Protein AF-A0A9D3P2X0-F1 (afdb_monomer)

Sequence (97 aa):
MSVTAATAQKMVTGGFVQMLRKRKELIPLIGFMAFAATGATSACIYFLFTKPDVILNKTSNPEPWERLDPTKPQKLITINQQWKPVEELEIVKKLTK

Secondary structure (DSSP, 8-state):
--HHHHHHHHHHHHHHHHHHHH-TTHHHHHHHHHHHHHHHHHHHHHHHHH-TT--S--TT---GGGG--TTS--SSS-SS------HHHHHHHHHH-

Structure (mmCIF, N/CA/C/O backbone):
data_AF-A0A9D3P2X0-F1
#
_entry.id   AF-A0A9D3P2X0-F1
#
loop_
_atom_site.group_PDB
_atom_site.id
_atom_site.type_symbol
_atom_site.label_atom_id
_atom_site.label_alt_id
_atom_site.label_comp_id
_atom_site.label_asym_id
_atom_site.label_entity_id
_atom_site.label_seq_id
_atom_site.pdbx_PDB_ins_code
_atom_site.Cartn_x
_atom_site.Cartn_y
_atom_site.Cartn_z
_atom_site.occupancy
_atom_site.B_iso_or_equiv
_atom_site.auth_seq_id
_atom_site.auth_comp_id
_atom_site.auth_asym_id
_atom_site.auth_atom_id
_atom_site.pdbx_PDB_model_num
ATOM 1 N N . MET A 1 1 ? 10.593 -3.327 39.441 1.00 50.66 1 MET A N 1
ATOM 2 C CA . MET A 1 1 ? 9.877 -2.334 38.600 1.00 50.66 1 MET A CA 1
ATOM 3 C C . MET A 1 1 ? 9.038 -2.995 37.484 1.00 50.66 1 MET A C 1
ATOM 5 O O . MET A 1 1 ? 8.904 -2.419 36.416 1.00 50.66 1 MET A O 1
ATOM 9 N N . SER A 1 2 ? 8.436 -4.177 37.701 1.00 57.53 2 SER A N 1
ATOM 10 C CA . SER A 1 2 ? 7.731 -4.943 36.644 1.00 57.53 2 SER A CA 1
ATOM 11 C C . SER A 1 2 ? 6.212 -5.078 36.843 1.00 57.53 2 SER A C 1
ATOM 13 O O . SER A 1 2 ? 5.477 -5.224 35.871 1.00 57.53 2 SER A O 1
ATOM 15 N N . VAL A 1 3 ? 5.711 -4.979 38.079 1.00 60.62 3 VAL A N 1
ATOM 16 C CA . VAL A 1 3 ? 4.279 -5.173 38.395 1.00 60.62 3 VAL A CA 1
ATOM 17 C C . VAL A 1 3 ? 3.430 -3.957 37.991 1.00 60.62 3 VAL A C 1
ATOM 19 O O . VAL A 1 3 ? 2.299 -4.098 37.521 1.00 60.62 3 VAL A O 1
ATOM 22 N N . THR A 1 4 ? 3.994 -2.752 38.089 1.00 59.56 4 THR A N 1
ATOM 23 C CA . THR A 1 4 ? 3.302 -1.494 37.767 1.00 59.56 4 THR A CA 1
ATOM 24 C C . THR A 1 4 ? 3.058 -1.337 36.261 1.00 59.56 4 THR A C 1
ATOM 26 O O . THR A 1 4 ? 1.966 -0.949 35.853 1.00 59.56 4 THR A O 1
ATOM 29 N N . ALA A 1 5 ? 4.029 -1.724 35.423 1.00 58.19 5 ALA A N 1
ATOM 30 C CA . ALA A 1 5 ? 3.914 -1.649 33.964 1.00 58.19 5 ALA A CA 1
ATOM 31 C C . ALA A 1 5 ? 2.870 -2.634 33.403 1.00 58.19 5 ALA A C 1
ATOM 33 O O . ALA A 1 5 ? 2.057 -2.268 32.556 1.00 58.19 5 ALA A O 1
ATOM 34 N N . ALA A 1 6 ? 2.825 -3.864 33.928 1.00 58.72 6 ALA A N 1
ATOM 35 C CA . ALA A 1 6 ? 1.842 -4.870 33.519 1.00 58.72 6 ALA A CA 1
ATOM 36 C C . ALA A 1 6 ? 0.399 -4.492 33.911 1.00 58.72 6 ALA A C 1
ATOM 38 O O . ALA A 1 6 ? -0.550 -4.783 33.179 1.00 58.72 6 ALA A O 1
ATOM 39 N N . THR A 1 7 ? 0.227 -3.811 35.048 1.00 58.88 7 THR A N 1
ATOM 40 C CA . THR A 1 7 ? -1.082 -3.339 35.527 1.00 58.88 7 THR A CA 1
ATOM 41 C C . THR A 1 7 ? -1.581 -2.150 34.705 1.00 58.88 7 THR A C 1
ATOM 43 O O . THR A 1 7 ? -2.746 -2.129 34.310 1.00 58.88 7 THR A O 1
ATOM 46 N N . ALA A 1 8 ? -0.693 -1.214 34.354 1.00 57.03 8 ALA A N 1
ATOM 47 C CA . ALA A 1 8 ? -1.009 -0.109 33.450 1.00 57.03 8 ALA A CA 1
ATOM 48 C C . ALA A 1 8 ? -1.421 -0.615 32.053 1.00 57.03 8 ALA A C 1
ATOM 50 O O . ALA A 1 8 ? -2.455 -0.208 31.529 1.00 57.03 8 ALA A O 1
ATOM 51 N N . GLN A 1 9 ? -0.688 -1.585 31.493 1.00 52.69 9 GLN A N 1
ATOM 52 C CA . GLN A 1 9 ? -0.999 -2.188 30.191 1.00 52.69 9 GLN A CA 1
ATOM 53 C C . GLN A 1 9 ? -2.383 -2.870 30.172 1.00 52.69 9 GLN A C 1
ATOM 55 O O . GLN A 1 9 ? -3.146 -2.688 29.219 1.00 52.69 9 GLN A O 1
ATOM 60 N N . LYS A 1 10 ? -2.740 -3.606 31.241 1.00 52.91 10 LYS A N 1
ATOM 61 C CA . LYS A 1 10 ? -4.073 -4.221 31.420 1.00 52.91 10 LYS A CA 1
ATOM 62 C C . LYS A 1 10 ? -5.194 -3.187 31.563 1.00 52.91 10 LYS A C 1
ATOM 64 O O . LYS A 1 10 ? -6.300 -3.423 31.082 1.00 52.91 10 LYS A O 1
ATOM 69 N N . MET A 1 11 ? -4.921 -2.051 32.200 1.00 53.38 11 MET A N 1
ATOM 70 C CA . MET A 1 11 ? -5.897 -0.974 32.383 1.00 53.38 11 MET A CA 1
ATOM 71 C C . MET A 1 11 ? -6.183 -0.242 31.059 1.00 53.38 11 MET A C 1
ATOM 73 O O . MET A 1 11 ? -7.332 0.087 30.778 1.00 53.38 11 MET A O 1
ATOM 77 N N . VAL A 1 12 ? -5.171 -0.083 30.198 1.00 59.19 12 VAL A N 1
ATOM 78 C CA . VAL A 1 12 ? -5.306 0.548 28.872 1.00 59.19 12 VAL A CA 1
ATOM 79 C C . VAL A 1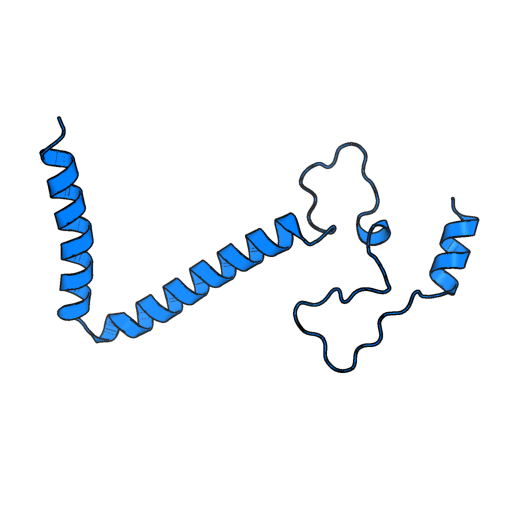 12 ? -6.073 -0.344 27.885 1.00 59.19 12 VAL A C 1
ATOM 81 O O . VAL A 1 12 ? -7.022 0.115 27.249 1.00 59.19 12 VAL A O 1
ATOM 84 N N . THR A 1 13 ? -5.733 -1.635 27.786 1.00 58.59 13 THR A N 1
ATOM 85 C CA . THR A 1 13 ? -6.438 -2.565 26.874 1.00 58.59 13 THR A CA 1
ATOM 86 C C . THR A 1 13 ? -7.832 -2.935 27.379 1.00 58.59 13 THR A C 1
ATOM 88 O O . THR A 1 13 ? -8.785 -2.959 26.598 1.00 58.59 13 THR A O 1
ATOM 91 N N . GLY A 1 14 ? -7.991 -3.165 28.686 1.00 69.81 14 GLY A N 1
ATOM 92 C CA . GLY A 1 14 ? -9.296 -3.423 29.294 1.00 69.81 14 GLY A CA 1
ATOM 93 C C . GLY A 1 14 ? -10.222 -2.204 29.256 1.00 69.81 14 GLY A C 1
ATOM 94 O O . GLY A 1 14 ? -11.413 -2.351 28.982 1.00 69.81 14 GLY A O 1
ATOM 95 N N . GLY A 1 15 ? -9.677 -1.002 29.465 1.00 83.88 15 GLY A N 1
ATOM 96 C CA . GLY A 1 15 ? -10.431 0.253 29.482 1.00 83.88 15 GLY A CA 1
ATOM 97 C C . GLY A 1 15 ? -11.004 0.636 28.118 1.00 83.88 15 GLY A C 1
ATOM 98 O O . GLY A 1 15 ? -12.178 0.993 28.025 1.00 83.88 15 GLY A O 1
ATOM 99 N N . PHE A 1 16 ? -10.227 0.484 27.041 1.00 84.56 16 PHE A N 1
ATOM 100 C CA . PHE A 1 16 ? -10.703 0.764 25.683 1.00 84.56 16 PHE A CA 1
ATOM 101 C C . PHE A 1 16 ? -11.830 -0.188 25.255 1.00 84.56 16 PHE A C 1
ATOM 103 O O . PHE A 1 16 ? -12.876 0.248 24.773 1.00 84.56 16 PHE A O 1
ATOM 110 N N . VAL A 1 17 ? -11.673 -1.492 25.508 1.00 86.44 17 VAL A N 1
ATOM 111 C CA . VAL A 1 17 ? -12.711 -2.489 25.196 1.00 86.44 17 VAL A CA 1
ATOM 112 C C . VAL A 1 17 ? -13.965 -2.272 26.050 1.00 86.44 17 VAL A C 1
ATOM 114 O O . VAL A 1 17 ? -15.084 -2.401 25.552 1.00 86.44 17 VAL A O 1
ATOM 117 N N . GLN A 1 18 ? -13.815 -1.893 27.324 1.00 87.94 18 GLN A N 1
ATOM 118 C CA . GLN A 1 18 ? -14.949 -1.514 28.173 1.00 87.94 18 GLN A CA 1
ATOM 119 C C . GLN A 1 18 ? -15.670 -0.260 27.660 1.00 87.94 18 GLN A C 1
ATOM 121 O O . GLN A 1 18 ? -16.901 -0.234 27.666 1.00 87.94 18 GLN A O 1
ATOM 126 N N . MET A 1 19 ? -14.940 0.754 27.188 1.00 88.88 19 MET A N 1
ATOM 127 C CA . MET A 1 19 ? -15.516 1.959 26.584 1.00 88.88 19 MET A CA 1
ATOM 128 C C . MET A 1 19 ? -16.340 1.623 25.334 1.00 88.88 19 MET A C 1
ATOM 130 O O . MET A 1 19 ? -17.488 2.055 25.235 1.00 88.88 19 MET A O 1
ATOM 134 N N . LEU A 1 20 ? -15.810 0.787 24.435 1.00 89.38 20 LEU A N 1
ATOM 135 C CA . LEU A 1 20 ? -16.527 0.322 23.239 1.00 89.38 20 LEU A CA 1
ATOM 136 C C . LEU A 1 20 ? -17.774 -0.509 23.573 1.00 89.38 20 LEU A C 1
ATOM 138 O O . LEU A 1 20 ? -18.796 -0.395 22.902 1.00 89.38 20 LEU A O 1
ATOM 142 N N . ARG A 1 21 ? -17.727 -1.332 24.632 1.00 87.31 21 ARG A N 1
ATOM 143 C CA . ARG A 1 21 ? -18.908 -2.081 25.105 1.00 87.31 21 ARG A CA 1
ATOM 144 C C . ARG A 1 21 ? -19.993 -1.169 25.678 1.00 87.31 21 ARG A C 1
ATOM 146 O O . ARG A 1 21 ? -21.171 -1.487 25.528 1.00 87.31 21 ARG A O 1
ATOM 153 N N . LYS A 1 22 ? -19.604 -0.068 26.333 1.00 93.25 22 LYS A N 1
ATOM 154 C CA . LYS A 1 22 ? -20.525 0.932 26.898 1.00 93.25 22 LYS A CA 1
ATOM 155 C C . LYS A 1 22 ? -21.128 1.857 25.834 1.00 93.25 22 LYS A C 1
ATOM 157 O O . LYS A 1 22 ? -22.255 2.298 26.019 1.00 93.25 22 LYS A O 1
ATOM 162 N N . ARG A 1 23 ? -20.401 2.143 24.747 1.00 90.94 23 ARG A N 1
ATOM 163 C CA . ARG A 1 23 ? -20.826 3.016 23.637 1.00 90.94 23 ARG A CA 1
ATOM 164 C C . ARG A 1 23 ? -20.652 2.311 22.295 1.00 90.94 23 ARG A C 1
ATOM 166 O O . ARG A 1 23 ? -19.606 2.410 21.652 1.00 90.94 23 ARG A O 1
ATOM 173 N N . LYS A 1 24 ? -21.677 1.562 21.889 1.00 89.88 24 LYS A N 1
ATOM 174 C CA . LYS A 1 24 ? -21.624 0.697 20.699 1.00 89.88 24 LYS A CA 1
ATOM 175 C C . LYS A 1 24 ? -21.643 1.485 19.390 1.00 89.88 24 LYS A C 1
ATOM 177 O O . LYS A 1 24 ? -21.145 0.990 18.385 1.00 89.88 24 LYS A O 1
ATOM 182 N N . GLU A 1 25 ? -22.146 2.716 19.412 1.00 91.81 25 GLU A N 1
ATOM 183 C CA . GLU A 1 25 ? -22.137 3.643 18.279 1.00 91.81 25 GLU A CA 1
ATOM 184 C C . GLU A 1 25 ? -20.717 3.997 17.798 1.00 91.81 25 GLU A C 1
ATOM 186 O O . GLU A 1 25 ? -20.521 4.317 16.628 1.00 91.81 25 GLU A O 1
ATOM 191 N N . LEU A 1 26 ? -19.705 3.873 18.666 1.00 91.31 26 LEU A N 1
ATOM 192 C CA . LEU A 1 26 ? -18.309 4.172 18.332 1.00 91.31 26 LEU A CA 1
ATOM 193 C C . LEU A 1 26 ? -17.599 3.031 17.596 1.00 91.31 26 LEU A C 1
ATOM 195 O O . LEU A 1 26 ? -16.575 3.266 16.957 1.00 91.31 26 LEU A O 1
ATOM 199 N N . ILE A 1 27 ? -18.122 1.804 17.673 1.00 92.31 27 ILE A N 1
ATOM 200 C CA . ILE A 1 27 ? -17.523 0.621 17.042 1.00 92.31 27 ILE A CA 1
ATOM 201 C C . ILE A 1 27 ? -17.399 0.795 15.520 1.00 92.31 27 ILE A C 1
ATOM 203 O O . ILE A 1 27 ? -16.283 0.650 15.019 1.00 92.31 27 ILE A O 1
ATOM 207 N N . PRO A 1 28 ? -18.466 1.134 14.764 1.00 95.00 28 PRO A N 1
ATOM 208 C CA . PRO A 1 28 ? -18.337 1.342 13.322 1.00 95.00 28 PRO A CA 1
ATOM 209 C C . PRO A 1 28 ? -17.431 2.532 12.987 1.00 95.00 28 PRO A C 1
ATOM 211 O O . PRO A 1 28 ? -16.619 2.431 12.072 1.00 95.00 28 PRO A O 1
ATOM 214 N N . LEU A 1 29 ? -17.505 3.625 13.755 1.00 95.12 29 LEU A N 1
ATOM 215 C CA . LEU A 1 29 ? -16.680 4.818 13.539 1.00 95.12 29 LEU A CA 1
ATOM 216 C C . LEU A 1 29 ? -15.181 4.500 13.643 1.00 95.12 29 LEU A C 1
ATOM 218 O O . LEU A 1 29 ? -14.404 4.801 12.738 1.00 95.12 29 LEU A O 1
ATOM 222 N N . ILE A 1 30 ? -14.783 3.845 14.735 1.00 94.06 30 ILE A N 1
ATOM 223 C CA . ILE A 1 30 ? -13.396 3.431 14.961 1.00 94.06 30 ILE A CA 1
ATOM 224 C C . ILE A 1 30 ? -12.993 2.338 13.971 1.00 94.06 30 ILE A C 1
ATOM 226 O O . ILE A 1 30 ? -11.856 2.339 13.512 1.00 94.06 30 ILE A O 1
ATOM 230 N N . GLY A 1 31 ? -13.914 1.447 13.598 1.00 95.12 31 GLY A N 1
ATOM 231 C CA . GLY A 1 31 ? -13.685 0.419 12.585 1.00 95.12 31 GLY A CA 1
ATOM 232 C C . GLY A 1 31 ? -13.276 1.011 11.236 1.00 95.12 31 GLY A C 1
ATOM 233 O O . GLY A 1 31 ? -12.229 0.644 10.707 1.00 95.12 31 GLY A O 1
ATOM 234 N N . PHE A 1 32 ? -14.042 1.971 10.708 1.00 97.38 32 PHE A N 1
ATOM 235 C CA . PHE A 1 32 ? -13.704 2.639 9.446 1.00 97.38 32 PHE A CA 1
ATOM 236 C C . PHE A 1 32 ? -12.417 3.458 9.541 1.00 97.38 32 PHE A C 1
ATOM 238 O O . PHE A 1 32 ? -11.597 3.408 8.626 1.00 97.38 32 PHE A O 1
ATOM 245 N N . MET A 1 33 ? -12.204 4.171 10.650 1.00 97.25 33 MET A N 1
ATOM 246 C CA . MET A 1 33 ? -10.973 4.931 10.871 1.00 97.25 33 MET A CA 1
ATOM 247 C C . MET A 1 33 ? -9.742 4.018 10.905 1.00 97.25 33 MET A C 1
ATOM 249 O O . MET A 1 33 ? -8.750 4.296 10.235 1.00 97.25 33 MET A O 1
ATOM 253 N N . ALA A 1 34 ? -9.807 2.915 11.655 1.00 96.88 34 ALA A N 1
ATOM 254 C CA . ALA A 1 34 ? -8.726 1.941 11.733 1.00 96.88 34 ALA A CA 1
ATOM 255 C C . ALA A 1 34 ? -8.475 1.292 10.369 1.00 96.88 34 ALA A C 1
ATOM 257 O O . ALA A 1 34 ? -7.331 1.226 9.932 1.00 96.88 34 ALA A O 1
ATOM 258 N N . PHE A 1 35 ? -9.535 0.894 9.661 1.00 97.75 35 PHE A N 1
ATOM 259 C CA . PHE A 1 35 ? -9.430 0.352 8.309 1.00 97.75 35 PHE A CA 1
ATOM 260 C C . PHE A 1 35 ? -8.735 1.332 7.354 1.00 97.75 35 PHE A C 1
ATOM 262 O O . PHE A 1 35 ? -7.809 0.941 6.644 1.00 97.75 35 PHE A O 1
ATOM 269 N N . ALA A 1 36 ? -9.118 2.611 7.382 1.00 97.94 36 ALA A N 1
ATOM 270 C CA . ALA A 1 36 ? -8.498 3.648 6.566 1.00 97.94 36 ALA A CA 1
ATOM 271 C C . ALA A 1 36 ? -7.021 3.865 6.932 1.00 97.94 36 ALA A C 1
ATOM 273 O O . ALA A 1 36 ? -6.170 3.890 6.046 1.00 97.94 36 ALA A O 1
ATOM 274 N N . ALA A 1 37 ? -6.694 3.967 8.223 1.00 98.06 37 ALA A N 1
ATOM 275 C CA . ALA A 1 37 ? -5.320 4.155 8.686 1.00 98.06 37 ALA A CA 1
ATOM 276 C C . ALA A 1 37 ? -4.423 2.964 8.314 1.00 98.06 37 ALA A C 1
ATOM 278 O O . ALA A 1 37 ? -3.321 3.147 7.789 1.00 98.06 37 ALA A O 1
ATOM 279 N N . THR A 1 38 ? -4.902 1.736 8.529 1.00 97.94 38 THR A N 1
ATOM 280 C CA . THR A 1 38 ? -4.187 0.516 8.143 1.00 97.94 38 THR A CA 1
ATOM 281 C C . THR A 1 38 ? -4.034 0.419 6.628 1.00 97.94 38 THR A C 1
ATOM 283 O O . THR A 1 38 ? -2.938 0.121 6.164 1.00 97.94 38 THR A O 1
ATOM 286 N N . GLY A 1 39 ? -5.085 0.717 5.857 1.00 97.44 39 GLY A N 1
ATOM 287 C CA . GLY A 1 39 ? -5.052 0.708 4.393 1.00 97.44 39 GLY A CA 1
ATOM 288 C C . GLY A 1 39 ? -4.092 1.745 3.805 1.00 97.44 39 GLY A C 1
ATOM 289 O O . GLY A 1 39 ? -3.328 1.437 2.894 1.00 97.44 39 GLY A O 1
ATOM 290 N N . ALA A 1 40 ? -4.068 2.959 4.355 1.00 97.44 40 ALA A N 1
ATOM 291 C CA . ALA A 1 40 ? -3.120 3.992 3.944 1.00 97.44 40 ALA A CA 1
ATOM 292 C C . ALA A 1 40 ? -1.676 3.578 4.262 1.00 97.44 40 ALA A C 1
ATOM 294 O O . ALA A 1 40 ? -0.794 3.668 3.410 1.00 97.44 40 ALA A O 1
ATOM 295 N N . THR A 1 41 ? -1.444 3.059 5.469 1.00 97.88 41 THR A N 1
ATOM 296 C CA . THR A 1 41 ? -0.112 2.608 5.895 1.00 97.88 41 THR A CA 1
ATOM 297 C C . THR A 1 41 ? 0.385 1.450 5.031 1.00 97.88 41 THR A C 1
ATOM 299 O O . THR A 1 41 ? 1.531 1.462 4.583 1.00 97.88 41 THR A O 1
ATOM 302 N N . SER A 1 42 ? -0.471 0.465 4.748 1.00 96.75 42 SER A N 1
ATOM 303 C CA . SER A 1 42 ? -0.109 -0.676 3.907 1.00 96.75 42 SER A CA 1
ATOM 304 C C . SER A 1 42 ? 0.156 -0.265 2.459 1.00 96.75 42 SER A C 1
ATOM 306 O O . SER A 1 42 ? 1.119 -0.753 1.871 1.00 96.75 42 SER A O 1
ATOM 308 N N . ALA A 1 43 ? -0.616 0.674 1.901 1.00 94.56 43 ALA A N 1
ATOM 309 C CA . ALA A 1 43 ? -0.377 1.217 0.564 1.00 94.56 43 ALA A CA 1
ATOM 310 C C . ALA A 1 43 ? 0.970 1.950 0.471 1.00 94.56 43 ALA A C 1
ATOM 312 O O . ALA A 1 43 ? 1.725 1.719 -0.472 1.00 94.56 43 ALA A O 1
ATOM 313 N N . CYS A 1 44 ? 1.314 2.773 1.469 1.00 95.19 44 CYS A N 1
ATOM 314 C CA . CYS A 1 44 ? 2.615 3.442 1.534 1.00 95.19 44 CYS A CA 1
ATOM 315 C C . CYS A 1 44 ? 3.771 2.435 1.561 1.00 95.19 44 CYS A C 1
ATOM 317 O O . CYS A 1 44 ? 4.718 2.567 0.788 1.00 95.19 44 CYS A O 1
ATOM 319 N N . ILE A 1 45 ? 3.673 1.406 2.411 1.00 96.00 45 ILE A N 1
ATOM 320 C CA . ILE A 1 45 ? 4.671 0.330 2.496 1.00 96.00 45 ILE A CA 1
ATOM 321 C C . ILE A 1 45 ? 4.778 -0.405 1.155 1.00 96.00 45 ILE A C 1
ATOM 323 O O . ILE A 1 45 ? 5.876 -0.609 0.644 1.00 96.00 45 ILE A O 1
ATOM 327 N N . TYR A 1 46 ? 3.646 -0.768 0.552 1.00 93.44 46 TYR A N 1
ATOM 328 C CA . TYR A 1 46 ? 3.619 -1.437 -0.743 1.00 93.44 46 TYR A CA 1
ATOM 329 C C . TYR A 1 46 ? 4.307 -0.603 -1.829 1.00 93.44 46 TYR A C 1
ATOM 331 O O . TYR A 1 46 ? 5.161 -1.126 -2.545 1.00 93.44 46 TYR A O 1
ATOM 339 N N . PHE A 1 47 ? 3.987 0.689 -1.947 1.00 91.38 47 PHE A N 1
ATOM 340 C CA . PHE A 1 47 ? 4.611 1.555 -2.948 1.00 91.38 47 PHE A CA 1
ATOM 341 C C . PHE A 1 47 ? 6.106 1.719 -2.719 1.00 91.38 47 PHE A C 1
ATOM 343 O O . PHE A 1 47 ? 6.868 1.638 -3.678 1.00 91.38 47 PHE A O 1
ATOM 350 N N . LEU A 1 48 ? 6.526 1.860 -1.463 1.00 90.94 48 LEU A N 1
ATOM 351 C CA . LEU A 1 48 ? 7.932 2.002 -1.109 1.00 90.94 48 LEU A CA 1
ATOM 352 C C . LEU A 1 48 ? 8.790 0.820 -1.583 1.00 90.94 48 LEU A C 1
ATOM 354 O O . LEU A 1 48 ? 9.923 1.023 -2.010 1.00 90.94 48 LEU A O 1
ATOM 358 N N . PHE A 1 49 ? 8.256 -0.402 -1.514 1.00 88.88 49 PHE A N 1
ATOM 359 C CA . PHE A 1 49 ? 9.009 -1.613 -1.857 1.00 88.88 49 PHE A CA 1
ATOM 360 C C . PHE A 1 49 ? 8.800 -2.111 -3.288 1.00 88.88 49 PHE A C 1
ATOM 362 O O . PHE A 1 49 ? 9.661 -2.815 -3.811 1.00 88.88 49 PHE A O 1
ATOM 369 N N . THR A 1 50 ? 7.671 -1.793 -3.924 1.00 86.62 50 THR A N 1
ATOM 370 C CA . THR A 1 50 ? 7.311 -2.385 -5.227 1.00 86.62 50 THR A CA 1
ATOM 371 C C . THR A 1 50 ? 7.361 -1.409 -6.391 1.00 86.62 50 THR A C 1
ATOM 373 O O . THR A 1 50 ? 7.427 -1.852 -7.539 1.00 86.62 50 THR A O 1
ATOM 376 N N . LYS A 1 51 ? 7.306 -0.094 -6.137 1.00 87.00 51 LYS A N 1
ATOM 377 C CA . LYS A 1 51 ? 7.262 0.913 -7.199 1.00 87.00 51 LYS A CA 1
ATOM 378 C C . LYS A 1 51 ? 8.618 1.577 -7.392 1.00 87.00 51 LYS A C 1
ATOM 380 O O . LYS A 1 51 ? 9.149 2.140 -6.439 1.00 87.00 51 LYS A O 1
ATOM 385 N N . PRO A 1 52 ? 9.170 1.564 -8.620 1.00 82.94 52 PRO A N 1
ATOM 386 C CA . PRO A 1 52 ? 10.454 2.201 -8.880 1.00 82.94 52 PRO A CA 1
ATOM 387 C C . PRO A 1 52 ? 10.371 3.729 -8.804 1.00 82.94 52 PRO A C 1
ATOM 389 O O . PRO A 1 52 ? 11.398 4.356 -8.566 1.00 82.94 52 PRO A O 1
ATOM 392 N N . ASP A 1 53 ? 9.175 4.311 -8.941 1.00 82.56 53 ASP A N 1
ATOM 393 C CA . ASP A 1 53 ? 8.932 5.759 -8.863 1.00 82.56 53 ASP A CA 1
ATOM 394 C C . ASP A 1 53 ? 9.231 6.350 -7.473 1.00 82.56 53 ASP A C 1
ATOM 396 O O . ASP A 1 53 ? 9.444 7.556 -7.340 1.00 82.56 53 ASP A O 1
ATOM 400 N N . VAL A 1 54 ? 9.269 5.518 -6.425 1.00 85.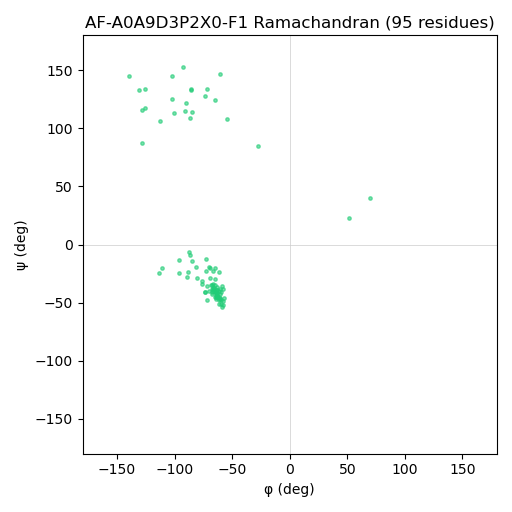56 54 VAL A N 1
ATOM 401 C CA . VAL A 1 54 ? 9.612 5.957 -5.070 1.00 85.56 54 VAL A CA 1
ATOM 402 C C . VAL A 1 54 ? 11.129 5.914 -4.890 1.00 85.56 54 VAL A C 1
ATOM 404 O O . VAL A 1 54 ? 11.742 4.853 -4.795 1.00 85.56 54 VAL A O 1
ATOM 407 N N . ILE A 1 55 ? 11.747 7.094 -4.827 1.00 80.94 55 ILE A N 1
ATOM 408 C CA . ILE A 1 55 ? 13.201 7.247 -4.710 1.00 80.94 55 ILE A CA 1
ATOM 409 C C . ILE A 1 55 ? 13.578 7.556 -3.259 1.00 80.94 55 ILE A C 1
ATOM 411 O O . ILE A 1 55 ? 13.291 8.641 -2.755 1.00 80.94 55 ILE A O 1
ATOM 415 N N . LEU A 1 56 ? 14.280 6.626 -2.608 1.00 81.69 56 LEU A N 1
ATOM 416 C CA . LEU A 1 56 ? 14.872 6.839 -1.279 1.00 81.69 56 LEU A CA 1
ATOM 417 C C . LEU A 1 56 ? 16.295 7.405 -1.330 1.00 81.69 56 LEU A C 1
ATOM 419 O O . LEU A 1 56 ? 16.718 8.101 -0.411 1.00 81.69 56 LEU A O 1
ATOM 423 N N . ASN A 1 57 ? 17.033 7.120 -2.403 1.00 79.19 57 ASN A N 1
ATOM 424 C CA . ASN A 1 57 ? 18.392 7.603 -2.610 1.00 79.19 57 ASN A CA 1
ATOM 425 C C . ASN A 1 57 ? 18.481 8.309 -3.967 1.00 79.19 57 ASN A C 1
ATOM 427 O O . ASN A 1 57 ? 18.259 7.684 -5.000 1.00 79.19 57 ASN A O 1
ATOM 431 N N . LYS A 1 58 ? 18.787 9.612 -3.955 1.00 75.62 58 LYS A N 1
ATOM 432 C CA . LYS A 1 58 ? 18.949 10.432 -5.170 1.00 75.62 58 LYS A CA 1
ATOM 433 C C . LYS A 1 58 ? 20.365 10.386 -5.755 1.00 75.62 58 LYS A C 1
ATOM 435 O O . LYS A 1 58 ? 20.593 10.912 -6.842 1.00 75.62 58 LYS A O 1
ATOM 440 N N . THR A 1 59 ? 21.319 9.789 -5.048 1.00 74.62 59 THR A N 1
ATOM 441 C CA . THR A 1 59 ? 22.708 9.693 -5.500 1.00 74.62 59 THR A CA 1
ATOM 442 C C . THR A 1 59 ? 22.803 8.651 -6.622 1.00 74.62 59 THR A C 1
ATOM 444 O O . THR A 1 59 ? 22.331 7.529 -6.459 1.00 74.62 59 THR A O 1
ATOM 447 N N . SER A 1 60 ? 23.393 9.035 -7.762 1.00 66.31 60 SER A N 1
ATOM 448 C CA . SER A 1 60 ? 23.455 8.266 -9.027 1.00 66.31 60 SER A CA 1
ATOM 449 C C . SER A 1 60 ? 22.130 8.102 -9.789 1.00 66.31 60 SER A C 1
ATOM 451 O O . SER A 1 60 ? 21.890 7.037 -10.343 1.00 66.31 60 SER A O 1
ATOM 453 N N . ASN A 1 61 ? 21.312 9.166 -9.823 1.00 63.00 61 ASN A N 1
ATOM 454 C CA . ASN A 1 61 ? 20.008 9.344 -10.493 1.00 63.00 61 ASN A CA 1
ATOM 455 C C . ASN A 1 61 ? 19.760 8.488 -11.763 1.00 63.00 61 ASN A C 1
ATOM 457 O O . ASN A 1 61 ? 19.940 8.988 -12.877 1.00 63.00 61 ASN A O 1
ATOM 461 N N . PRO A 1 62 ? 19.288 7.233 -11.633 1.00 70.38 62 PRO A N 1
ATOM 462 C CA . PRO A 1 62 ? 18.811 6.466 -12.769 1.00 70.38 62 PRO A CA 1
ATOM 463 C C . PRO A 1 62 ? 17.344 6.824 -13.000 1.00 70.38 62 PRO A C 1
ATOM 465 O O . PRO A 1 62 ? 16.553 6.807 -12.054 1.00 70.38 62 PRO A O 1
ATOM 468 N N . GLU A 1 63 ? 16.963 7.097 -14.243 1.00 76.94 63 GLU A N 1
ATOM 469 C CA . GLU A 1 63 ? 15.573 7.341 -14.626 1.00 76.94 63 GLU A CA 1
ATOM 470 C C . GLU A 1 63 ? 14.673 6.170 -14.173 1.00 76.94 63 GLU A C 1
ATOM 472 O O . GLU A 1 63 ? 14.786 5.058 -14.696 1.00 76.94 63 GLU A O 1
ATOM 477 N N . PRO A 1 64 ? 13.813 6.343 -13.150 1.00 76.56 64 PRO A N 1
ATOM 478 C CA . PRO A 1 64 ? 13.158 5.208 -12.501 1.00 76.56 64 PRO A CA 1
ATOM 479 C C . PRO A 1 64 ? 12.200 4.439 -13.407 1.00 76.56 64 PRO A C 1
ATOM 481 O O . PRO A 1 64 ? 12.065 3.221 -13.270 1.00 76.56 64 PRO A O 1
ATOM 484 N N . TRP A 1 65 ? 11.599 5.135 -14.370 1.00 79.12 65 TRP A N 1
ATOM 485 C CA . TRP A 1 65 ? 10.741 4.552 -15.395 1.00 79.12 65 TRP A CA 1
ATOM 486 C C . TRP A 1 65 ? 11.498 3.639 -16.368 1.00 79.12 65 TRP A C 1
ATOM 488 O O . TRP A 1 65 ? 10.891 2.732 -16.929 1.00 79.12 65 TRP A O 1
ATOM 498 N N . GLU A 1 66 ? 12.819 3.779 -16.529 1.00 80.12 66 GLU A N 1
ATOM 499 C CA . GLU A 1 66 ? 13.598 2.875 -17.388 1.00 80.12 66 GLU A CA 1
ATOM 500 C C . GLU A 1 66 ? 13.734 1.455 -16.826 1.00 80.12 66 GLU A C 1
ATOM 502 O O . GLU A 1 66 ? 14.067 0.531 -17.575 1.00 80.12 66 GLU A O 1
ATOM 507 N N . ARG A 1 67 ? 13.515 1.285 -15.516 1.00 79.19 67 ARG A N 1
ATOM 508 C CA . ARG A 1 67 ? 13.585 -0.004 -14.810 1.00 79.19 67 ARG A CA 1
ATOM 509 C C . ARG A 1 67 ? 12.261 -0.771 -14.839 1.00 79.19 67 ARG A C 1
ATOM 511 O O . ARG A 1 67 ? 12.207 -1.898 -14.350 1.00 79.19 67 ARG A O 1
ATOM 518 N N . LEU A 1 68 ? 11.196 -0.165 -15.363 1.00 85.38 68 LEU A N 1
ATOM 519 C CA . LEU A 1 68 ? 9.891 -0.806 -15.470 1.00 85.38 68 LEU A CA 1
ATOM 520 C C . LEU A 1 68 ? 9.913 -1.888 -16.551 1.00 85.38 68 LEU A C 1
ATOM 522 O O . LEU A 1 68 ? 10.376 -1.670 -17.667 1.00 85.38 68 LEU A O 1
ATOM 526 N N . ASP A 1 69 ? 9.364 -3.053 -16.215 1.00 87.75 69 ASP A N 1
ATOM 527 C CA . ASP A 1 69 ? 9.144 -4.139 -17.164 1.00 87.75 69 ASP A CA 1
ATOM 528 C C . ASP A 1 69 ? 7.806 -3.910 -17.895 1.00 87.75 69 ASP A C 1
ATOM 530 O O . ASP A 1 69 ? 6.749 -3.958 -17.247 1.00 87.75 69 ASP A O 1
ATOM 534 N N . PRO A 1 70 ? 7.817 -3.659 -19.218 1.00 88.25 70 PRO A N 1
ATOM 535 C CA . PRO A 1 70 ? 6.611 -3.356 -19.984 1.00 88.25 70 PRO A CA 1
ATOM 536 C C . PRO A 1 70 ? 5.712 -4.579 -20.200 1.00 88.25 70 PRO A C 1
ATOM 538 O O . PRO A 1 70 ? 4.563 -4.422 -20.607 1.00 88.25 70 PRO A O 1
ATOM 541 N N . THR A 1 71 ? 6.209 -5.791 -19.927 1.00 90.00 71 THR A N 1
ATOM 542 C CA . THR A 1 71 ? 5.436 -7.036 -20.058 1.00 90.00 71 THR A CA 1
ATOM 543 C C . THR A 1 71 ? 4.604 -7.350 -18.817 1.00 90.00 71 THR A C 1
ATOM 545 O O . THR A 1 71 ? 3.700 -8.185 -18.863 1.00 90.00 71 THR A O 1
ATOM 548 N N . LYS A 1 72 ? 4.887 -6.675 -17.696 1.00 89.88 72 LYS A N 1
ATOM 549 C CA . LYS A 1 72 ? 4.240 -6.933 -16.410 1.00 89.88 72 LYS A CA 1
ATOM 550 C C . LYS A 1 72 ? 3.176 -5.892 -16.082 1.00 89.88 72 LYS A C 1
ATOM 552 O O . LYS A 1 72 ? 3.366 -4.704 -16.350 1.00 89.88 72 LYS A O 1
ATOM 557 N N . PRO A 1 73 ? 2.086 -6.305 -15.415 1.00 89.94 73 PRO A N 1
ATOM 558 C CA . PRO A 1 73 ? 1.079 -5.378 -14.947 1.00 89.94 73 PRO A CA 1
ATOM 559 C C . 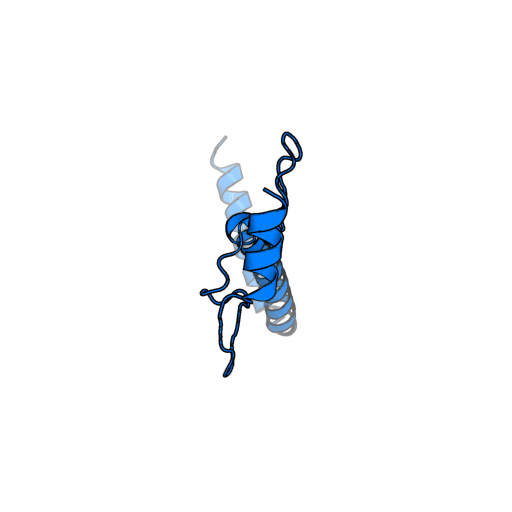PRO A 1 73 ? 1.625 -4.426 -13.887 1.00 89.94 73 PRO A C 1
ATOM 561 O O . PRO A 1 73 ? 2.114 -4.845 -12.842 1.00 89.94 73 PRO A O 1
ATOM 564 N N . GLN A 1 74 ? 1.492 -3.124 -14.146 1.00 84.94 74 GLN A N 1
ATOM 565 C CA . GLN A 1 74 ? 1.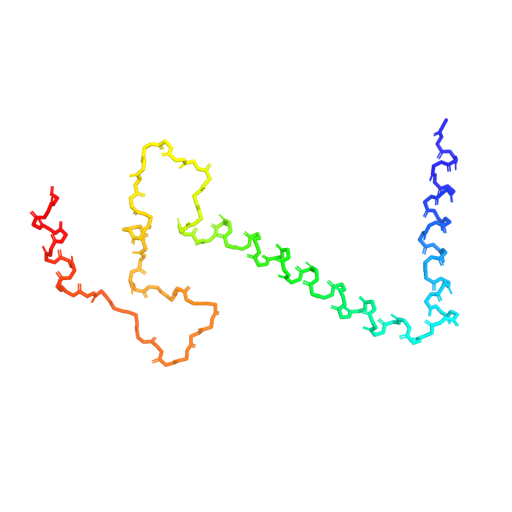956 -2.080 -13.229 1.00 84.94 74 GLN A CA 1
ATOM 566 C C . GLN A 1 74 ? 0.854 -1.536 -12.313 1.00 84.94 74 GLN A C 1
ATOM 568 O O . GLN A 1 74 ? 1.146 -0.855 -11.333 1.00 84.94 74 GLN A O 1
ATOM 573 N N . LYS A 1 75 ? -0.422 -1.822 -12.574 1.00 88.06 75 LYS A N 1
ATOM 574 C CA . LYS A 1 75 ? -1.530 -1.356 -11.724 1.00 88.06 75 LYS A CA 1
ATOM 575 C C . LYS A 1 75 ? -1.875 -2.400 -10.665 1.00 88.06 75 LYS A C 1
ATOM 577 O O . LYS A 1 75 ? -1.703 -3.590 -10.898 1.00 88.06 75 LYS A O 1
ATOM 582 N N . LEU A 1 76 ? -2.410 -1.946 -9.529 1.00 86.31 76 LEU A N 1
ATOM 583 C CA . LEU A 1 76 ? -2.935 -2.830 -8.478 1.00 86.31 76 LEU A CA 1
ATOM 584 C C . LEU A 1 76 ? -4.061 -3.736 -8.997 1.00 86.31 76 LEU A C 1
ATOM 586 O O . LEU A 1 76 ? -4.172 -4.884 -8.586 1.00 86.31 76 LEU A O 1
ATOM 590 N N . ILE A 1 77 ? -4.881 -3.216 -9.911 1.00 90.88 77 ILE A N 1
ATOM 591 C CA . ILE A 1 77 ? -5.965 -3.946 -10.563 1.00 90.88 77 ILE A CA 1
ATOM 592 C C . ILE A 1 77 ? -5.842 -3.700 -12.063 1.00 90.88 77 ILE A C 1
ATOM 594 O O . ILE A 1 77 ? -5.655 -2.562 -12.504 1.00 90.88 77 ILE A O 1
ATOM 598 N N . THR A 1 78 ? -5.937 -4.767 -12.850 1.00 92.50 78 THR A N 1
ATOM 599 C CA . THR A 1 78 ? -5.937 -4.695 -14.313 1.00 92.50 78 THR A CA 1
ATOM 600 C C . THR A 1 78 ? -7.176 -5.398 -14.848 1.00 92.50 78 THR A C 1
ATOM 602 O O . THR A 1 78 ? -7.524 -6.481 -14.390 1.00 92.50 78 THR A O 1
ATOM 605 N N . ILE A 1 79 ? -7.868 -4.759 -15.792 1.00 93.69 79 ILE A N 1
ATOM 606 C CA . ILE A 1 79 ? -9.056 -5.306 -16.455 1.00 93.69 79 ILE A CA 1
ATOM 607 C C . ILE A 1 79 ? -8.808 -5.183 -17.953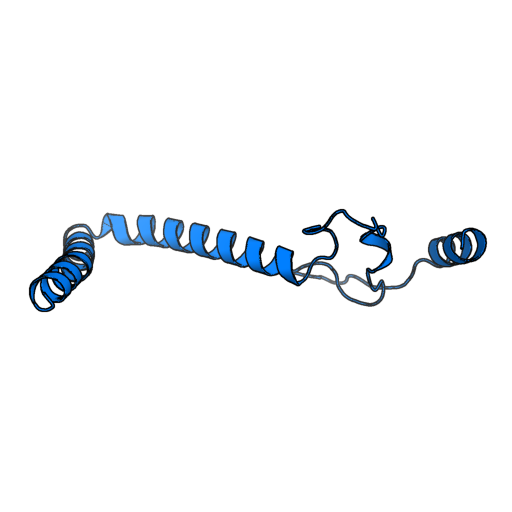 1.00 93.69 79 ILE A C 1
ATOM 609 O O . ILE A 1 79 ? -8.659 -4.070 -18.450 1.00 93.69 79 ILE A O 1
ATOM 613 N N . ASN A 1 80 ? -8.719 -6.319 -18.651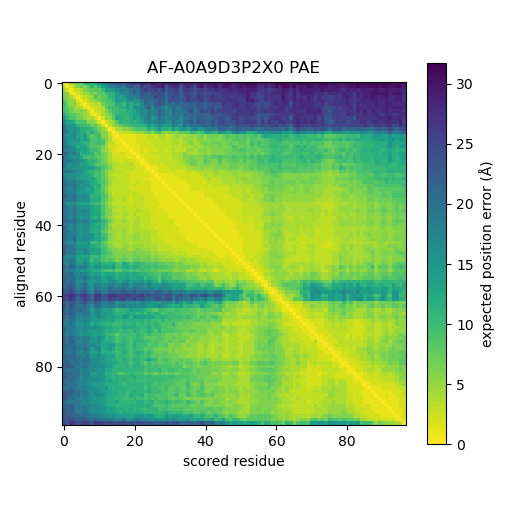 1.00 91.94 80 ASN A N 1
ATOM 614 C CA . ASN A 1 80 ? -8.508 -6.400 -20.104 1.00 91.94 80 ASN A CA 1
ATOM 615 C C . ASN A 1 80 ? -7.309 -5.586 -20.640 1.00 91.94 80 ASN A C 1
ATOM 617 O O . ASN A 1 80 ? -7.276 -5.228 -21.815 1.00 91.94 80 ASN A O 1
ATOM 621 N N . GLN A 1 81 ? -6.318 -5.283 -19.796 1.00 91.12 81 GLN A N 1
ATOM 622 C CA . GLN A 1 81 ? -5.165 -4.477 -20.186 1.00 91.12 81 GLN A CA 1
ATOM 623 C C . GLN A 1 81 ? -4.045 -5.380 -20.715 1.00 91.12 81 GLN A C 1
ATOM 625 O O . GLN A 1 81 ? -3.563 -6.259 -20.003 1.00 91.12 81 GLN A O 1
ATOM 630 N N . GLN A 1 82 ? -3.630 -5.145 -21.959 1.00 90.25 82 GLN A N 1
ATOM 631 C CA . GLN A 1 82 ? -2.497 -5.827 -22.581 1.00 90.25 82 GLN A CA 1
ATOM 632 C C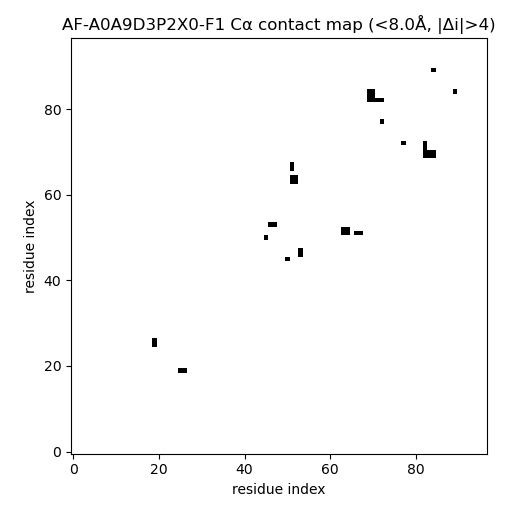 . GLN A 1 82 ? -1.200 -5.097 -22.220 1.00 90.25 82 GLN A C 1
ATOM 634 O O . GLN A 1 82 ? -1.133 -3.871 -22.305 1.00 90.25 82 GLN A O 1
ATOM 639 N N . TRP A 1 83 ? -0.181 -5.853 -21.821 1.00 90.50 83 TRP A N 1
ATOM 640 C CA . TRP A 1 83 ? 1.130 -5.331 -21.439 1.00 90.50 83 TRP A CA 1
ATOM 641 C C . TRP A 1 83 ? 2.151 -5.785 -22.470 1.00 90.50 83 TRP A C 1
ATOM 643 O O . TRP A 1 83 ? 2.471 -6.971 -22.561 1.00 90.50 83 TRP A O 1
ATOM 653 N N . LYS A 1 84 ? 2.582 -4.845 -23.310 1.00 91.00 84 LYS A N 1
ATOM 654 C CA . LYS A 1 84 ? 3.547 -5.074 -24.382 1.00 91.00 84 LYS A CA 1
ATOM 655 C C . LYS A 1 84 ? 4.513 -3.892 -24.452 1.00 91.00 84 LYS A C 1
ATOM 657 O O . LYS A 1 84 ? 4.085 -2.763 -24.194 1.00 91.00 84 LYS A O 1
ATOM 662 N N . PRO A 1 85 ? 5.791 -4.136 -24.780 1.00 89.94 85 PRO A N 1
ATOM 663 C CA . PRO A 1 85 ? 6.725 -3.060 -25.067 1.00 89.94 85 PRO A CA 1
ATOM 664 C C . PRO A 1 85 ? 6.235 -2.233 -26.256 1.00 89.94 85 PRO A C 1
ATOM 666 O O . PRO A 1 85 ? 5.599 -2.748 -27.175 1.00 89.94 85 PRO A O 1
ATOM 669 N N . VAL A 1 86 ? 6.528 -0.940 -26.201 1.00 91.50 86 VAL A N 1
ATOM 670 C CA . VAL A 1 86 ? 6.267 0.004 -27.286 1.00 91.50 86 VAL A CA 1
ATOM 671 C C . VAL A 1 86 ? 7.517 0.020 -28.159 1.00 91.50 86 VAL A C 1
ATOM 673 O O . VAL A 1 86 ? 8.589 0.399 -27.684 1.00 91.50 86 VAL A O 1
ATOM 676 N N . GLU A 1 87 ? 7.399 -0.431 -29.405 1.00 91.38 87 GLU A N 1
ATOM 677 C CA . GLU A 1 87 ? 8.541 -0.636 -30.306 1.00 91.38 87 GLU A CA 1
ATOM 678 C C . GLU A 1 87 ? 9.301 0.671 -30.565 1.00 91.38 87 GLU A C 1
ATOM 680 O O . GLU A 1 87 ? 10.532 0.702 -30.556 1.00 91.38 87 GLU A O 1
ATOM 685 N N . GLU A 1 88 ? 8.577 1.779 -30.700 1.00 91.19 88 GLU A N 1
ATOM 686 C CA . GLU A 1 88 ? 9.133 3.112 -30.912 1.00 91.19 88 GLU A CA 1
ATOM 687 C C . GLU A 1 88 ? 10.017 3.546 -29.737 1.00 91.19 88 GLU A C 1
ATOM 689 O O . GLU A 1 88 ? 11.096 4.106 -29.943 1.00 91.19 88 GLU A O 1
ATOM 694 N N . LEU A 1 89 ? 9.603 3.237 -28.501 1.00 89.00 89 LEU A N 1
ATOM 695 C CA . LEU A 1 89 ? 10.402 3.531 -27.310 1.00 89.00 89 LEU A CA 1
ATOM 696 C C . LEU A 1 89 ? 11.684 2.695 -27.281 1.00 89.00 89 LEU A C 1
ATOM 698 O O . LEU A 1 89 ? 12.734 3.204 -26.892 1.00 89.00 89 LEU A O 1
ATOM 702 N N . GLU A 1 90 ? 11.632 1.434 -27.713 1.00 88.88 90 GLU A N 1
ATOM 703 C CA . GLU A 1 90 ? 12.830 0.596 -27.795 1.00 88.88 90 GLU A CA 1
ATOM 704 C C . GLU A 1 90 ? 13.818 1.096 -28.849 1.00 88.88 90 GLU A C 1
ATOM 706 O O . GLU A 1 90 ? 15.026 1.090 -28.605 1.00 88.88 90 GLU A O 1
ATOM 711 N N . ILE A 1 91 ? 13.322 1.548 -30.003 1.00 93.69 91 ILE A N 1
ATOM 712 C CA . ILE A 1 91 ? 14.154 2.133 -31.059 1.00 93.69 91 ILE A CA 1
ATOM 713 C C . ILE A 1 91 ? 14.859 3.383 -30.528 1.00 93.69 91 ILE A C 1
ATOM 715 O O . ILE A 1 91 ? 16.084 3.467 -30.599 1.00 93.69 91 ILE A O 1
ATOM 719 N N . VAL A 1 92 ? 14.119 4.321 -29.930 1.00 90.19 92 VAL A N 1
ATOM 720 C CA . VAL A 1 92 ? 14.697 5.553 -29.367 1.00 90.19 92 VAL A CA 1
ATOM 721 C C . VAL A 1 92 ? 15.726 5.234 -28.280 1.00 90.19 92 VAL A C 1
ATOM 723 O O . VAL A 1 92 ? 16.811 5.820 -28.264 1.00 90.19 92 VAL A O 1
ATOM 726 N N . LYS A 1 93 ? 15.443 4.249 -27.420 1.00 86.81 93 LYS A N 1
ATOM 727 C CA . LYS A 1 93 ? 16.366 3.816 -26.363 1.00 86.81 93 LYS A CA 1
ATOM 728 C C . LYS A 1 93 ? 17.669 3.242 -26.925 1.00 86.81 93 LYS A C 1
ATOM 730 O O . LYS A 1 93 ? 18.726 3.527 -26.374 1.00 86.81 93 LYS A O 1
ATOM 735 N N . LYS A 1 94 ? 17.609 2.474 -28.020 1.00 89.56 94 LYS A N 1
ATOM 736 C CA . LYS A 1 94 ? 18.793 1.937 -28.720 1.00 89.56 94 LYS A CA 1
ATOM 737 C C . LYS A 1 94 ? 19.613 3.014 -29.431 1.00 89.56 94 LYS A C 1
ATOM 739 O O . LYS A 1 94 ? 20.806 2.830 -29.603 1.00 89.56 94 LYS A O 1
ATOM 744 N N . LEU A 1 95 ? 18.983 4.102 -29.873 1.00 93.12 95 LEU A N 1
ATOM 745 C CA . LEU A 1 95 ? 19.672 5.217 -30.534 1.00 93.12 95 LEU A CA 1
ATOM 746 C C . LEU A 1 95 ? 20.343 6.171 -29.538 1.00 93.12 95 LEU A C 1
ATOM 748 O O . LEU A 1 95 ? 21.321 6.827 -29.881 1.00 93.12 95 LEU A O 1
ATOM 752 N N . THR A 1 96 ? 19.792 6.274 -28.328 1.00 87.94 96 THR A N 1
ATOM 753 C CA . THR A 1 96 ? 20.246 7.228 -27.304 1.00 87.94 96 THR A CA 1
ATOM 754 C C . THR A 1 96 ? 21.363 6.672 -26.414 1.00 87.94 96 THR A C 1
ATOM 756 O O . THR A 1 96 ? 22.098 7.453 -25.811 1.00 87.94 96 THR A O 1
ATOM 759 N N . LYS A 1 97 ? 21.479 5.345 -26.296 1.00 70.56 97 LYS A N 1
ATOM 760 C CA . LYS A 1 97 ? 22.353 4.654 -25.339 1.00 70.56 97 LYS A CA 1
ATOM 761 C C . LYS A 1 97 ? 23.502 3.934 -26.028 1.00 70.56 97 LYS A C 1
ATOM 763 O O . LYS A 1 97 ? 24.619 3.988 -25.470 1.00 70.56 97 LYS A O 1
#

InterPro domains:
  IPR010530 NADH-ubiquinone reductase complex 1 MLRQ subunit [PF06522] (21-74)
  IPR010530 NADH-ubiquinone reductase complex 1 MLRQ subunit [PTHR1425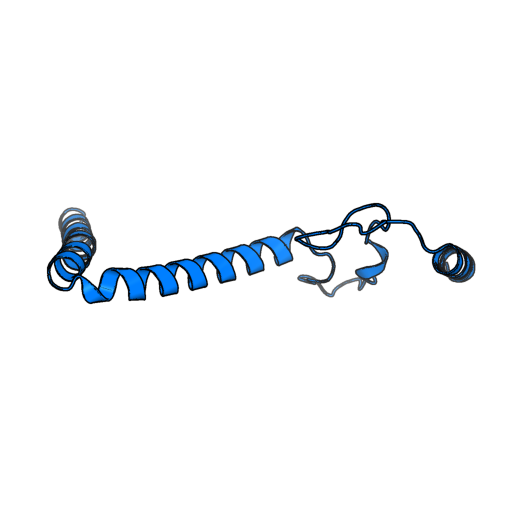6] (10-96)

Organism: NCBI:txid337641

Nearest PDB structures (foldseek):
  8ugl-assembly1_4N  TM=7.835E-01  e=1.097E-02  Sus scrofa
  8ugn-assembly1_8N  TM=7.744E-01  e=2.395E-02  Sus scrofa

Mean predicted aligned error: 9.65 Å

Radius of gyration: 24.31 Å; Cα contacts (8 Å, |Δi|>4): 21; chains: 1; bounding box: 46×18×70 Å

Foldseek 3Di:
DPPVVVVVVCCVVVVVVVVCVVPVVCVVVVVVVVVVVVVVVVVVVCCCPPPLVDDPDPPPPDPSVVPDDQQDDPDPDDDPDGRDDDVVVVVVVVVVD

pLDDT: mean 84.05, std 12.89, range [50.66, 98.06]

Solvent-accessible surface area (backbone atoms only — not 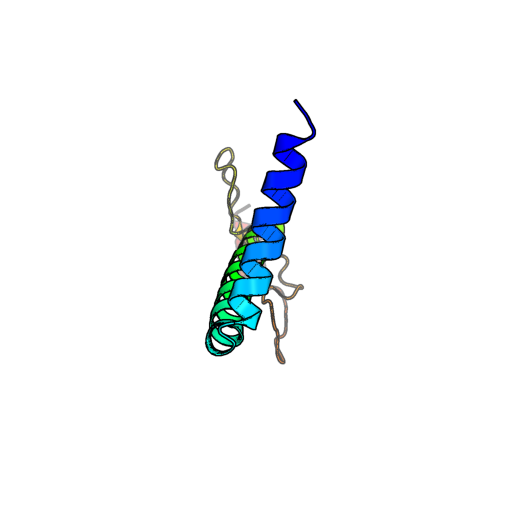comparable to full-atom values): 6061 Å² total; per-residue (Å²): 138,64,70,66,58,56,50,51,53,49,50,54,59,51,46,54,55,50,49,42,71,74,40,61,80,50,48,64,56,50,47,53,51,49,51,50,54,52,50,53,52,50,52,52,53,48,40,62,78,71,37,61,82,54,75,90,66,75,79,83,75,65,68,42,74,77,74,59,63,47,67,50,86,86,57,99,72,82,75,97,70,85,52,62,73,57,67,68,58,53,51,52,50,66,73,75,107